Protein AF-A0A828PRJ1-F1 (afdb_monomer)

Nearest PDB structures (foldseek):
  8glv-assembly1_Ot  TM=4.323E-01  e=5.283E+00  Chlamydomonas reinhardtii
  8ak1-assembly1_B  TM=3.893E-01  e=7.323E+00  Helicobacter pylori 26695

Structure (mmCIF, N/CA/C/O backbone):
data_AF-A0A828PRJ1-F1
#
_entry.id   AF-A0A828PRJ1-F1
#
loop_
_atom_site.group_PDB
_atom_site.id
_atom_site.type_symbol
_atom_site.label_atom_id
_atom_site.label_alt_id
_atom_site.label_comp_id
_atom_site.label_asym_id
_atom_site.label_entity_id
_atom_site.label_seq_id
_atom_site.pdbx_PDB_ins_code
_atom_site.Cartn_x
_atom_site.Cartn_y
_atom_site.Cartn_z
_atom_site.occupancy
_atom_site.B_iso_or_equiv
_atom_site.auth_seq_id
_atom_site.auth_comp_id
_atom_site.auth_asym_id
_atom_site.auth_atom_id
_atom_site.pdbx_PDB_model_num
ATOM 1 N N . MET A 1 1 ? -23.365 12.503 21.214 1.00 43.62 1 MET A N 1
ATOM 2 C CA . MET A 1 1 ? -23.416 11.920 19.854 1.00 43.62 1 MET A CA 1
ATOM 3 C C . MET A 1 1 ? -22.024 12.056 19.238 1.00 43.62 1 MET A C 1
ATOM 5 O O . MET A 1 1 ? -21.600 13.172 18.977 1.00 43.62 1 MET A O 1
ATOM 9 N N . LYS A 1 2 ? -21.242 10.967 19.160 1.00 48.31 2 LYS A N 1
ATOM 10 C CA . LYS A 1 2 ? -19.823 11.011 18.760 1.00 48.31 2 LYS A CA 1
ATOM 11 C C . LYS A 1 2 ? -19.706 11.054 17.234 1.00 48.31 2 LYS A C 1
ATOM 13 O O . LYS A 1 2 ? -19.823 10.034 16.565 1.00 48.31 2 LYS A O 1
ATOM 18 N N . PHE A 1 3 ? -19.473 12.238 16.678 1.00 54.62 3 PHE A N 1
ATOM 19 C CA . PHE A 1 3 ? -19.153 12.400 15.253 1.00 54.62 3 PHE A CA 1
ATOM 20 C C . PHE A 1 3 ? -17.800 11.757 14.879 1.00 54.62 3 PHE A C 1
ATOM 22 O O . PHE A 1 3 ? -17.590 11.393 13.724 1.00 54.62 3 PHE A O 1
ATOM 29 N N . ALA A 1 4 ? -16.917 11.549 15.865 1.00 60.22 4 ALA A N 1
ATOM 30 C CA . ALA A 1 4 ? -15.591 10.961 15.683 1.00 60.22 4 ALA A CA 1
ATOM 31 C C . ALA A 1 4 ? -15.626 9.500 15.201 1.00 60.22 4 ALA A C 1
ATOM 33 O O . ALA A 1 4 ? -14.871 9.150 14.299 1.00 60.22 4 ALA A O 1
ATOM 34 N N . ASP A 1 5 ? -16.534 8.668 15.723 1.00 62.50 5 ASP A N 1
ATOM 35 C CA . ASP A 1 5 ? -16.571 7.236 15.383 1.00 62.50 5 ASP A CA 1
ATOM 36 C C . ASP A 1 5 ? -16.920 7.024 13.901 1.00 62.50 5 ASP A C 1
ATOM 38 O O . ASP A 1 5 ? -16.307 6.210 13.214 1.00 62.50 5 ASP A O 1
ATOM 42 N N . LYS A 1 6 ? -17.844 7.832 13.364 1.00 64.62 6 LYS A N 1
ATOM 43 C CA . LYS A 1 6 ? -18.195 7.805 11.935 1.00 64.62 6 LYS A CA 1
ATOM 44 C C . LYS A 1 6 ? -17.059 8.340 11.059 1.00 64.62 6 LYS A C 1
ATOM 46 O O . LYS A 1 6 ? -16.785 7.764 10.010 1.00 64.62 6 LYS A O 1
ATOM 5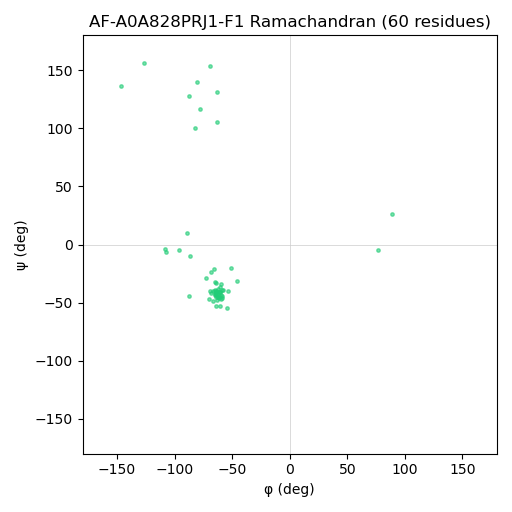1 N N . GLY A 1 7 ? -16.380 9.404 11.493 1.00 71.19 7 GLY A N 1
ATOM 52 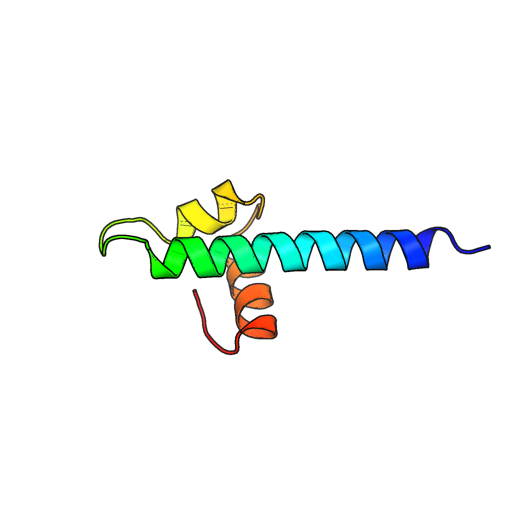C 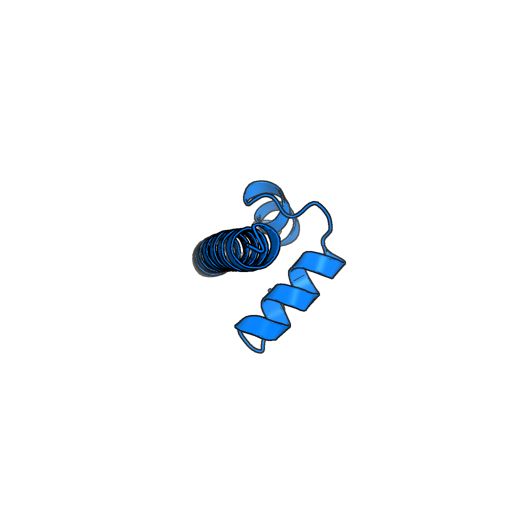CA . GLY A 1 7 ? -15.232 9.972 10.779 1.00 71.19 7 GLY A CA 1
ATOM 53 C C . GLY A 1 7 ? -14.052 9.001 10.681 1.00 71.19 7 GLY A C 1
ATOM 54 O O . GLY A 1 7 ? -13.452 8.871 9.615 1.00 71.19 7 GLY A O 1
ATOM 55 N N . LEU A 1 8 ? -13.770 8.256 11.755 1.00 76.06 8 LEU A N 1
ATOM 56 C CA . LEU A 1 8 ? -12.734 7.219 11.778 1.00 76.06 8 LEU A CA 1
ATOM 57 C C . LEU A 1 8 ? -13.059 6.064 10.824 1.00 76.06 8 LEU A C 1
ATOM 59 O O . LEU A 1 8 ? -12.182 5.619 10.084 1.00 76.06 8 LEU A O 1
ATOM 63 N N . VAL A 1 9 ? -14.319 5.622 10.782 1.00 86.62 9 VAL A N 1
ATOM 64 C CA . VAL A 1 9 ? -14.766 4.569 9.855 1.00 86.62 9 VAL A CA 1
ATOM 65 C C . VAL A 1 9 ? -14.644 5.023 8.399 1.00 86.62 9 VAL A C 1
ATOM 67 O O . VAL A 1 9 ? -14.135 4.272 7.569 1.00 86.62 9 VAL A O 1
ATOM 70 N N . VAL A 1 10 ? -15.037 6.260 8.081 1.00 88.44 10 VAL A N 1
ATOM 71 C CA . VAL A 1 10 ? -14.893 6.815 6.723 1.00 88.44 10 VAL A CA 1
ATOM 72 C C . VAL A 1 10 ? -13.419 6.935 6.331 1.00 88.44 10 VAL A C 1
ATOM 74 O O . VAL A 1 10 ? -13.039 6.511 5.241 1.00 88.44 10 VAL A O 1
ATOM 77 N N . ALA A 1 11 ? -12.567 7.447 7.221 1.00 89.19 11 ALA A N 1
ATOM 78 C CA . ALA A 1 11 ? -11.133 7.554 6.966 1.00 89.19 11 ALA A CA 1
ATOM 79 C C . ALA A 1 11 ? -10.482 6.178 6.747 1.00 89.19 11 ALA A C 1
ATOM 81 O O . ALA A 1 11 ? -9.656 6.021 5.846 1.00 89.19 11 ALA A O 1
ATOM 82 N N . GLN A 1 12 ? -10.876 5.169 7.530 1.00 89.94 12 GLN A N 1
ATOM 83 C CA . GLN A 1 12 ? -10.414 3.794 7.353 1.00 89.94 12 GLN A CA 1
ATOM 84 C C . GLN A 1 12 ? -10.897 3.205 6.022 1.00 89.94 12 GLN A C 1
ATOM 86 O O . GLN A 1 12 ? -10.108 2.588 5.310 1.00 89.94 12 GLN A O 1
ATOM 91 N N . TYR A 1 13 ? -12.161 3.430 5.653 1.00 92.12 13 TYR A N 1
ATOM 92 C CA . TYR A 1 13 ? -12.713 2.977 4.377 1.00 92.12 13 TYR A CA 1
ATOM 93 C C . TYR A 1 13 ? -11.976 3.597 3.181 1.00 92.12 13 TYR A C 1
ATOM 95 O O . TYR A 1 13 ? -11.581 2.877 2.266 1.00 92.12 13 TYR A O 1
ATOM 103 N N . ILE A 1 14 ? -11.724 4.910 3.207 1.00 92.50 14 ILE A N 1
ATOM 104 C CA . ILE A 1 14 ? -10.969 5.606 2.153 1.00 92.50 14 ILE A CA 1
ATOM 105 C C . ILE A 1 14 ? -9.541 5.064 2.068 1.00 92.50 14 ILE A C 1
ATOM 107 O O . ILE A 1 14 ? -9.058 4.777 0.972 1.00 92.50 14 ILE A O 1
ATOM 111 N N . ARG A 1 15 ? -8.866 4.888 3.212 1.00 93.31 15 ARG A N 1
ATOM 112 C CA . ARG A 1 15 ? -7.510 4.324 3.255 1.00 93.31 15 ARG A CA 1
ATOM 113 C C . ARG A 1 15 ? -7.475 2.928 2.647 1.00 93.31 15 ARG A C 1
ATOM 115 O O . ARG A 1 15 ? -6.598 2.642 1.840 1.00 93.31 15 ARG A O 1
ATOM 122 N N . ASN A 1 16 ? -8.447 2.090 2.991 1.00 93.94 16 ASN A N 1
ATOM 123 C CA . ASN A 1 16 ? -8.578 0.767 2.406 1.00 93.94 16 ASN A CA 1
ATOM 124 C C . ASN A 1 16 ? -8.780 0.884 0.884 1.00 93.94 16 ASN A C 1
ATOM 126 O O . ASN A 1 16 ? -7.984 0.354 0.119 1.00 93.94 16 ASN A O 1
ATOM 130 N N . ARG A 1 17 ? -9.743 1.669 0.399 1.00 95.19 17 ARG A N 1
ATOM 131 C CA . ARG A 1 17 ? -9.934 1.832 -1.053 1.00 95.19 17 ARG A CA 1
ATOM 132 C C . ARG A 1 17 ? -8.657 2.255 -1.791 1.00 95.19 17 ARG A C 1
ATOM 134 O O . ARG A 1 17 ? -8.370 1.700 -2.843 1.00 95.19 17 ARG A O 1
ATOM 141 N N . ARG A 1 18 ? -7.854 3.160 -1.220 1.00 94.75 18 ARG A N 1
ATOM 142 C CA . ARG A 1 18 ? -6.539 3.539 -1.774 1.00 94.75 18 ARG A CA 1
ATOM 143 C C . ARG A 1 18 ? -5.567 2.361 -1.845 1.00 94.75 18 ARG A C 1
ATOM 145 O O . ARG A 1 18 ? -4.925 2.173 -2.867 1.00 94.75 18 ARG A O 1
ATOM 152 N N . LEU A 1 19 ? -5.489 1.550 -0.789 1.00 94.44 19 LEU A N 1
ATOM 153 C CA . LEU A 1 19 ? -4.659 0.341 -0.769 1.00 94.44 19 LEU A CA 1
ATOM 154 C C . LEU A 1 19 ? -5.063 -0.672 -1.851 1.00 94.44 19 LEU A C 1
ATOM 156 O O . LEU A 1 19 ? -4.184 -1.304 -2.428 1.00 94.44 19 LEU A O 1
ATOM 160 N N . ASP A 1 20 ? -6.361 -0.804 -2.145 1.00 95.00 20 ASP A N 1
ATOM 161 C CA . ASP A 1 20 ? -6.838 -1.684 -3.223 1.00 95.00 20 ASP A CA 1
ATOM 162 C C . ASP A 1 20 ? -6.365 -1.201 -4.598 1.00 95.00 20 ASP A C 1
ATOM 164 O O . ASP A 1 20 ? -5.886 -2.003 -5.397 1.00 95.00 20 ASP A O 1
ATOM 168 N N . PHE A 1 21 ? -6.430 0.110 -4.852 1.00 93.06 21 PHE A N 1
ATOM 169 C CA . PHE A 1 21 ? -5.901 0.696 -6.085 1.00 93.06 21 PHE A CA 1
ATOM 170 C C . PHE A 1 21 ? -4.382 0.556 -6.193 1.00 93.06 21 PHE A C 1
ATOM 172 O O . PHE A 1 21 ? -3.888 0.215 -7.263 1.00 93.06 21 PHE A O 1
ATOM 179 N N . CYS A 1 22 ? -3.639 0.740 -5.096 1.00 92.31 22 CYS A N 1
ATOM 180 C CA . CYS A 1 22 ? -2.201 0.476 -5.094 1.00 92.31 22 CYS A CA 1
ATOM 181 C C . CYS A 1 22 ? -1.900 -0.983 -5.457 1.00 92.31 22 CYS A C 1
ATOM 183 O O . CYS A 1 22 ? -1.040 -1.228 -6.291 1.00 92.31 22 CYS A O 1
ATOM 185 N N . ALA A 1 23 ? -2.608 -1.951 -4.868 1.00 92.12 23 ALA A N 1
ATOM 186 C CA . ALA A 1 23 ? -2.394 -3.369 -5.159 1.00 92.12 23 ALA A CA 1
ATOM 187 C C . ALA A 1 23 ? -2.737 -3.730 -6.612 1.00 92.12 23 ALA A C 1
ATOM 189 O O . ALA A 1 23 ? -2.142 -4.638 -7.184 1.00 92.12 23 ALA A O 1
ATOM 190 N N . ASP A 1 24 ? -3.713 -3.054 -7.216 1.00 92.06 24 ASP A N 1
ATOM 191 C CA . ASP A 1 24 ? -4.008 -3.198 -8.639 1.00 92.06 24 ASP A CA 1
ATOM 192 C C . ASP A 1 24 ? -2.921 -2.583 -9.521 1.00 92.06 24 ASP A C 1
ATOM 194 O O . ASP A 1 24 ? -2.420 -3.259 -10.412 1.00 92.06 24 ASP A O 1
ATOM 198 N N . ALA A 1 25 ? -2.477 -1.364 -9.215 1.00 89.50 25 ALA A N 1
ATOM 199 C CA . ALA A 1 25 ? -1.392 -0.710 -9.938 1.00 89.50 25 ALA A CA 1
ATOM 200 C C . ALA A 1 25 ? -0.088 -1.522 -9.875 1.00 89.50 25 ALA A C 1
ATOM 202 O O . ALA A 1 25 ? 0.537 -1.737 -10.901 1.00 89.50 25 ALA A O 1
ATOM 203 N N . ILE A 1 26 ? 0.274 -2.060 -8.705 1.00 87.81 26 ILE A N 1
ATOM 204 C CA . ILE A 1 26 ? 1.473 -2.898 -8.529 1.00 87.81 26 ILE A CA 1
ATOM 205 C C . ILE A 1 26 ? 1.397 -4.175 -9.375 1.00 87.81 26 ILE A C 1
ATOM 207 O O . ILE A 1 26 ? 2.395 -4.595 -9.944 1.00 87.81 26 ILE A O 1
ATOM 211 N N . ARG A 1 27 ? 0.213 -4.789 -9.496 1.00 87.62 27 ARG A N 1
ATOM 212 C CA . ARG A 1 27 ? 0.027 -5.997 -10.319 1.00 87.62 27 ARG A CA 1
ATOM 213 C C . ARG A 1 27 ? 0.173 -5.741 -11.820 1.00 87.62 27 ARG A C 1
ATOM 215 O O . ARG A 1 27 ? 0.444 -6.687 -12.552 1.00 87.62 27 ARG A O 1
ATOM 222 N N . HIS A 1 28 ? -0.041 -4.505 -12.265 1.00 86.38 28 HIS A N 1
ATOM 223 C CA . HIS A 1 28 ? 0.035 -4.111 -13.675 1.00 86.38 28 HIS A CA 1
ATOM 224 C C . HIS A 1 28 ? 1.271 -3.260 -14.000 1.00 86.38 28 HIS A C 1
ATOM 226 O O . HIS A 1 28 ? 1.478 -2.922 -15.165 1.00 86.38 28 HIS A O 1
ATOM 232 N N . ALA A 1 29 ? 2.075 -2.918 -12.993 1.00 82.38 29 ALA A N 1
ATOM 233 C CA . ALA A 1 29 ? 3.326 -2.203 -13.157 1.00 82.38 29 ALA A CA 1
ATOM 234 C C . ALA A 1 29 ? 4.298 -3.053 -13.986 1.00 82.38 29 ALA A C 1
ATOM 236 O O . ALA A 1 29 ? 4.500 -4.235 -13.707 1.00 82.38 29 ALA A O 1
ATOM 237 N N . ALA A 1 30 ? 4.902 -2.450 -15.010 1.00 73.56 30 ALA A N 1
ATOM 238 C CA . ALA A 1 30 ? 6.067 -3.038 -15.666 1.00 73.56 30 ALA A CA 1
ATOM 239 C C . ALA A 1 30 ? 7.270 -2.980 -14.705 1.00 73.56 30 ALA A C 1
ATOM 241 O O . ALA A 1 30 ? 7.322 -2.083 -13.866 1.00 73.56 30 ALA A O 1
ATOM 242 N N . ASP A 1 31 ? 8.244 -3.885 -14.850 1.00 67.31 31 ASP A N 1
ATOM 243 C CA . ASP A 1 31 ? 9.375 -4.075 -13.913 1.00 67.31 31 ASP A CA 1
ATOM 244 C C . ASP A 1 31 ? 10.160 -2.789 -13.545 1.00 67.31 31 ASP A C 1
ATOM 246 O O . ASP A 1 31 ? 10.815 -2.743 -12.505 1.00 67.31 31 ASP A O 1
ATOM 250 N N . ASP A 1 32 ? 10.072 -1.730 -14.360 1.00 62.09 32 ASP A N 1
ATOM 251 C CA . ASP A 1 32 ? 10.736 -0.432 -14.155 1.00 62.09 32 ASP A CA 1
ATOM 252 C C . ASP A 1 32 ? 9.866 0.652 -13.477 1.00 62.09 32 ASP A C 1
ATOM 254 O O . ASP A 1 32 ? 10.352 1.753 -13.180 1.00 62.09 32 ASP A O 1
ATOM 258 N N . GLU A 1 33 ? 8.578 0.402 -13.219 1.00 64.75 33 GLU A N 1
ATOM 259 C CA . GLU A 1 33 ? 7.712 1.396 -12.585 1.00 64.75 33 GLU A CA 1
ATOM 260 C C . GLU A 1 33 ? 7.982 1.450 -11.076 1.00 64.75 33 GLU A C 1
ATOM 262 O O . GLU A 1 33 ? 7.800 0.490 -10.325 1.00 64.75 33 GLU A O 1
ATOM 267 N N . LYS A 1 34 ? 8.460 2.606 -10.601 1.00 70.00 34 LYS A N 1
ATOM 268 C CA . LYS A 1 34 ? 8.846 2.781 -9.199 1.00 70.00 34 LYS A CA 1
ATOM 269 C C . LYS A 1 34 ? 7.618 2.614 -8.302 1.00 70.00 34 LYS A C 1
ATOM 271 O O . LYS A 1 34 ? 6.835 3.550 -8.157 1.00 70.00 34 LYS A O 1
ATOM 276 N N . LEU A 1 35 ? 7.530 1.477 -7.607 1.00 73.12 35 LEU A N 1
ATOM 277 C CA . LEU A 1 35 ? 6.538 1.159 -6.563 1.00 73.12 35 LEU A CA 1
ATOM 278 C C . LEU A 1 35 ? 6.338 2.305 -5.555 1.00 73.12 35 LEU A C 1
ATOM 280 O O . LEU A 1 35 ? 5.237 2.537 -5.054 1.00 73.12 35 LEU A O 1
ATOM 284 N N . ALA A 1 36 ? 7.401 3.074 -5.297 1.00 73.38 36 ALA A N 1
ATOM 285 C CA . ALA A 1 36 ? 7.347 4.274 -4.474 1.00 73.38 36 ALA A CA 1
ATOM 286 C C . ALA A 1 36 ? 6.400 5.355 -5.021 1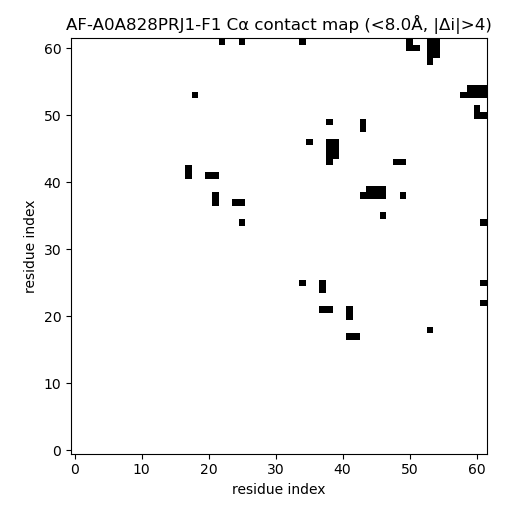.00 73.38 36 ALA A C 1
ATOM 288 O O . ALA A 1 36 ? 5.624 5.942 -4.270 1.00 73.38 36 ALA A O 1
ATOM 289 N N . GLY A 1 37 ? 6.396 5.576 -6.336 1.00 84.00 37 GLY A N 1
ATOM 290 C CA . GLY A 1 37 ? 5.506 6.525 -7.002 1.00 84.00 37 GLY A CA 1
ATOM 291 C C . GLY A 1 37 ? 4.028 6.145 -6.895 1.00 84.00 37 GLY A C 1
ATOM 292 O O . GLY A 1 37 ? 3.190 7.033 -6.757 1.00 84.00 37 GLY A O 1
ATOM 293 N N . ILE A 1 38 ? 3.708 4.846 -6.871 1.00 86.94 38 ILE A N 1
ATOM 294 C CA . ILE A 1 38 ? 2.326 4.350 -6.774 1.00 86.94 38 ILE A CA 1
ATOM 295 C C . ILE A 1 38 ? 1.685 4.792 -5.451 1.00 86.94 38 ILE A C 1
ATOM 297 O O . ILE A 1 38 ? 0.567 5.309 -5.443 1.00 86.94 38 ILE A O 1
ATOM 301 N N . GLY A 1 39 ? 2.399 4.657 -4.328 1.00 86.81 39 GLY A N 1
ATOM 302 C CA . GLY A 1 39 ? 1.905 5.099 -3.020 1.00 86.81 39 GLY A CA 1
ATOM 303 C C . GLY A 1 39 ? 1.595 6.600 -2.992 1.00 86.81 39 GLY A C 1
ATOM 304 O O . GLY A 1 39 ? 0.505 7.005 -2.576 1.00 86.81 39 GLY A O 1
ATOM 305 N N . PHE A 1 40 ? 2.514 7.423 -3.501 1.00 89.31 40 PHE A N 1
ATOM 306 C CA . PHE A 1 40 ? 2.308 8.870 -3.590 1.00 89.31 40 PHE A CA 1
ATOM 307 C C . PHE A 1 40 ? 1.136 9.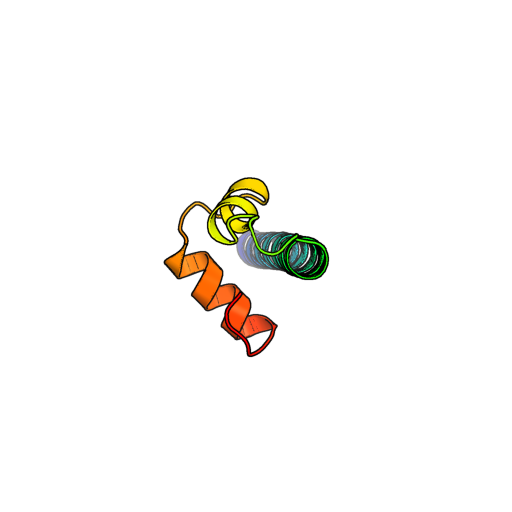240 -4.503 1.00 89.31 40 PHE A C 1
ATOM 309 O O . PHE A 1 40 ? 0.315 10.078 -4.126 1.00 89.31 40 PHE A O 1
ATOM 316 N N . HIS A 1 41 ? 1.006 8.579 -5.656 1.00 88.94 41 HIS A N 1
ATOM 317 C CA . HIS A 1 41 ? -0.076 8.820 -6.612 1.00 88.94 41 HIS A CA 1
ATOM 318 C C . HIS A 1 41 ? -1.465 8.604 -5.991 1.00 88.94 41 HIS A C 1
ATOM 320 O O . HIS A 1 41 ? -2.381 9.394 -6.208 1.00 88.94 41 HIS A O 1
ATOM 326 N N . TRP A 1 42 ? -1.609 7.586 -5.139 1.00 89.88 42 TRP A N 1
ATOM 327 C CA . TRP A 1 42 ? -2.866 7.276 -4.449 1.00 89.88 42 TRP A CA 1
ATOM 328 C C . TRP A 1 42 ? -3.035 7.990 -3.097 1.00 89.88 42 TRP A C 1
ATOM 330 O O . TRP A 1 42 ? -3.983 7.720 -2.350 1.00 89.88 42 TRP A O 1
ATOM 340 N N . GLY A 1 43 ? -2.162 8.953 -2.789 1.00 89.81 43 GLY A N 1
ATOM 341 C CA . GLY A 1 43 ? -2.316 9.877 -1.668 1.00 89.81 43 GLY A CA 1
ATOM 342 C C . GLY A 1 43 ? -1.720 9.399 -0.344 1.00 89.81 43 GLY A C 1
ATOM 343 O O . GLY A 1 43 ? -2.213 9.807 0.713 1.00 89.81 43 GLY A O 1
ATOM 344 N N . PHE A 1 44 ? -0.701 8.537 -0.374 1.00 90.81 44 PHE A N 1
ATOM 345 C CA . PHE A 1 44 ? 0.170 8.293 0.776 1.00 90.81 44 PHE A CA 1
ATOM 346 C C . PHE A 1 44 ? 1.322 9.298 0.774 1.00 90.81 44 PHE A C 1
ATOM 348 O O . PHE A 1 44 ? 2.018 9.442 -0.219 1.00 90.81 44 PHE A O 1
ATOM 355 N N . SER A 1 45 ? 1.530 9.988 1.894 1.00 88.44 45 SER A N 1
ATOM 356 C CA . SER A 1 45 ? 2.575 11.017 2.009 1.00 88.44 45 SER A CA 1
ATOM 357 C C . SER A 1 45 ? 3.944 10.471 2.415 1.00 88.44 45 SER A C 1
ATOM 359 O O . SER A 1 45 ? 4.913 11.221 2.413 1.00 88.44 45 SER A O 1
ATOM 361 N N . ASP A 1 46 ? 4.021 9.202 2.816 1.00 89.62 46 ASP A N 1
ATOM 362 C CA . ASP A 1 46 ? 5.252 8.565 3.277 1.00 89.62 46 ASP A CA 1
ATOM 363 C C . ASP A 1 46 ? 5.282 7.081 2.892 1.00 89.62 46 ASP A C 1
ATOM 365 O O . ASP A 1 46 ? 4.293 6.353 3.055 1.00 89.62 46 ASP A O 1
ATOM 369 N N . GLN A 1 47 ? 6.448 6.641 2.417 1.00 87.62 47 GLN A N 1
ATOM 370 C CA . GLN A 1 47 ? 6.695 5.276 1.963 1.00 87.62 47 GLN A CA 1
ATOM 371 C C . GLN A 1 47 ? 6.623 4.271 3.118 1.00 87.62 47 GLN A C 1
ATOM 373 O O . GLN A 1 47 ? 6.072 3.185 2.956 1.00 87.62 47 GLN A O 1
ATOM 378 N N . SER A 1 48 ? 7.155 4.619 4.293 1.00 90.94 48 SER A N 1
ATOM 379 C CA . SER A 1 48 ? 7.218 3.709 5.444 1.00 90.94 48 SER A CA 1
ATOM 380 C C . SER A 1 48 ? 5.824 3.431 6.000 1.00 90.94 48 SER A C 1
ATOM 382 O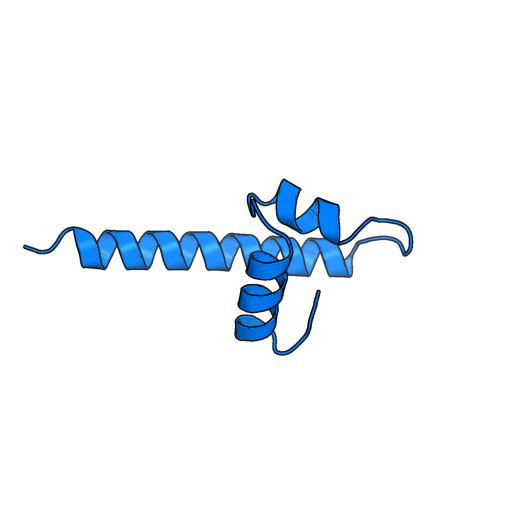 O . SER A 1 48 ? 5.474 2.285 6.299 1.00 90.94 48 SER A O 1
ATOM 384 N N . HIS A 1 49 ? 4.995 4.473 6.085 1.00 91.00 49 HIS A N 1
ATOM 385 C CA . HIS A 1 49 ? 3.596 4.362 6.462 1.00 91.00 49 HIS A CA 1
ATOM 386 C C . HIS A 1 49 ? 2.821 3.526 5.441 1.00 91.00 49 HIS A C 1
ATOM 388 O O . HIS A 1 49 ? 2.135 2.587 5.847 1.00 91.00 49 HIS A O 1
ATOM 394 N N . PHE A 1 50 ? 2.979 3.800 4.139 1.00 92.12 50 PHE A N 1
ATOM 395 C CA . PHE A 1 50 ? 2.372 3.003 3.069 1.00 92.12 50 PHE A CA 1
ATOM 396 C C . PHE A 1 50 ? 2.741 1.519 3.181 1.00 92.12 50 PHE A C 1
ATOM 398 O O . PHE A 1 50 ? 1.843 0.688 3.309 1.00 92.12 50 PHE A O 1
ATOM 405 N N . SER A 1 51 ? 4.033 1.182 3.228 1.00 91.31 51 SER A N 1
ATOM 406 C CA . SER A 1 51 ? 4.505 -0.204 3.343 1.00 91.31 51 SER A CA 1
ATOM 407 C C . SER A 1 51 ? 3.962 -0.900 4.592 1.00 91.31 51 SER A C 1
ATOM 409 O O . SER A 1 51 ? 3.575 -2.068 4.535 1.00 91.31 51 SER A O 1
ATOM 411 N N . THR A 1 52 ? 3.876 -0.182 5.715 1.00 93.56 52 THR A N 1
ATOM 412 C CA . THR A 1 52 ? 3.327 -0.715 6.969 1.00 93.56 52 THR A CA 1
ATOM 413 C C . THR A 1 52 ? 1.850 -1.071 6.825 1.00 93.56 52 THR A C 1
ATOM 415 O O . THR A 1 52 ? 1.462 -2.203 7.118 1.00 93.56 52 THR A O 1
ATOM 418 N N . VAL A 1 53 ? 1.015 -0.138 6.353 1.00 93.56 53 VAL A N 1
ATOM 419 C CA . VAL A 1 53 ? -0.432 -0.384 6.237 1.00 93.56 53 VAL A CA 1
ATOM 420 C C . VAL A 1 53 ? -0.779 -1.335 5.087 1.00 93.56 53 VAL A C 1
ATOM 422 O O . VAL A 1 53 ? -1.758 -2.073 5.180 1.00 93.56 53 VAL A O 1
ATOM 425 N N . PHE A 1 54 ? 0.038 -1.369 4.031 1.00 93.56 54 PHE A N 1
ATOM 426 C CA . PHE A 1 54 ? -0.094 -2.321 2.932 1.00 93.56 54 PHE A CA 1
ATOM 427 C C . PHE A 1 54 ? 0.190 -3.742 3.424 1.00 93.56 54 PHE A C 1
ATOM 429 O O . PHE A 1 54 ? -0.650 -4.626 3.253 1.00 93.56 54 PHE A O 1
ATOM 436 N N . LYS A 1 55 ? 1.296 -3.945 4.154 1.00 93.69 55 LYS A N 1
ATOM 437 C CA . LYS A 1 55 ? 1.616 -5.232 4.783 1.00 93.69 55 LYS A CA 1
ATOM 438 C C . LYS A 1 55 ? 0.560 -5.668 5.792 1.00 93.69 55 LYS A C 1
ATOM 440 O O . LYS A 1 55 ? 0.193 -6.837 5.809 1.00 93.69 55 LYS A O 1
ATOM 445 N N . GLN A 1 56 ? 0.039 -4.750 6.607 1.00 93.75 56 GLN A N 1
ATOM 446 C CA . GLN A 1 56 ? -1.046 -5.060 7.547 1.00 93.75 56 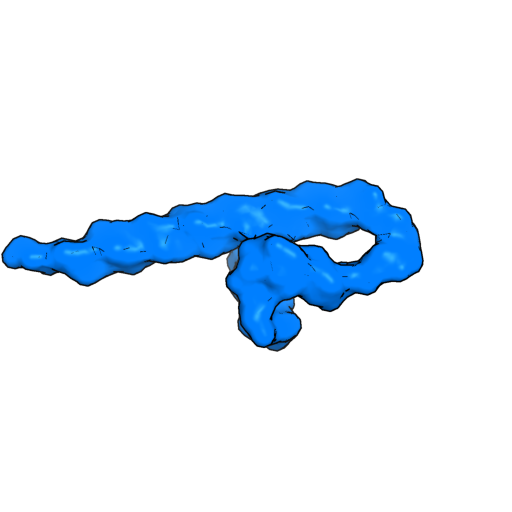GLN A CA 1
ATOM 447 C C . GLN A 1 56 ? -2.305 -5.578 6.843 1.00 93.75 56 GLN A C 1
ATOM 449 O O . GLN A 1 56 ? -3.004 -6.419 7.402 1.00 93.75 56 GLN A O 1
ATOM 454 N N . ARG A 1 57 ? -2.601 -5.089 5.632 1.00 92.75 57 ARG A N 1
ATOM 455 C CA . ARG A 1 57 ?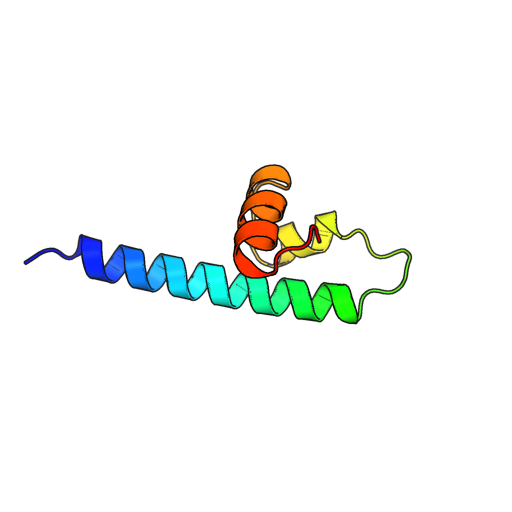 -3.794 -5.490 4.884 1.00 92.75 57 ARG A CA 1
ATOM 456 C C . ARG A 1 57 ? -3.594 -6.738 4.026 1.00 92.75 57 ARG A C 1
ATOM 458 O O . ARG A 1 57 ? -4.484 -7.581 3.987 1.00 92.75 57 ARG A O 1
ATOM 465 N N . PHE A 1 58 ? -2.476 -6.824 3.311 1.00 93.00 58 PHE A N 1
ATOM 466 C CA . PHE A 1 58 ? -2.245 -7.843 2.282 1.00 93.00 58 PHE A CA 1
ATOM 467 C C . PHE A 1 58 ? -1.233 -8.918 2.698 1.00 93.00 58 PHE A C 1
ATOM 469 O O . PHE A 1 58 ? -1.037 -9.881 1.968 1.00 93.00 58 PHE A O 1
ATOM 476 N N . GLY A 1 59 ? -0.571 -8.770 3.849 1.00 92.50 59 GLY A N 1
ATOM 477 C CA . GLY A 1 59 ? 0.420 -9.728 4.352 1.00 92.50 59 GLY A CA 1
ATOM 478 C C . GLY A 1 59 ? 1.788 -9.670 3.662 1.00 92.50 59 GLY A C 1
ATOM 479 O O . GLY A 1 59 ? 2.718 -10.334 4.114 1.00 92.50 59 GLY A O 1
ATOM 480 N N . MET A 1 60 ? 1.944 -8.847 2.623 1.00 87.31 60 MET A N 1
ATOM 481 C CA . MET A 1 60 ? 3.176 -8.684 1.844 1.00 87.31 60 MET A CA 1
ATOM 482 C C . MET A 1 60 ? 3.597 -7.216 1.772 1.00 87.31 60 MET A C 1
ATOM 484 O O . MET A 1 60 ? 2.770 -6.323 1.948 1.00 87.31 60 MET A O 1
ATOM 488 N N . THR A 1 61 ? 4.882 -6.954 1.547 1.00 83.56 61 THR A N 1
ATOM 489 C CA . THR A 1 61 ? 5.355 -5.603 1.224 1.00 83.56 61 THR A CA 1
ATOM 490 C C . THR A 1 61 ? 5.102 -5.315 -0.258 1.00 83.56 61 THR A C 1
ATOM 492 O O . THR A 1 61 ? 5.263 -6.242 -1.052 1.00 83.56 61 THR A O 1
ATOM 495 N N . PRO A 1 62 ? 4.664 -4.090 -0.604 1.00 75.94 62 PRO A N 1
ATOM 496 C CA . PRO A 1 62 ? 4.415 -3.687 -1.984 1.00 75.94 62 PRO A CA 1
ATOM 497 C C . PRO A 1 62 ? 5.685 -3.706 -2.829 1.00 75.94 62 PRO A C 1
ATOM 499 O O . PRO A 1 62 ? 6.783 -3.502 -2.255 1.00 75.94 62 PRO A O 1
#

Sequence (62 aa):
MKFADKGLVVAQYIRNRRLDFCADAIRHAADDEKLAGIGFHWGFSDQSHFSTVFKQRFGMTP

Mean predicted aligned error: 5.94 Å

Radius of gyration: 13.1 Å; Cα contacts (8 Å, |Δi|>4): 34; chains: 1; bounding box: 34×22×36 Å

Foldseek 3Di:
DDPPVVVVVVVVVLVVVLLVQLVVCVVVDDPPPPSQVSCVVSPNPDQVVSQVVNCVVPVDGD

InterPro domains:
  IPR009057 Homedomain-like superfamily [SSF46689] (18-62)
  IPR018060 AraC-like, DNA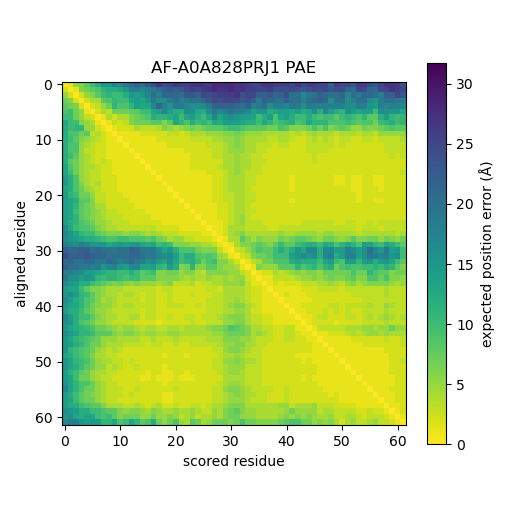 binding HTH domain [PF12833] (7-62)
  IPR018060 AraC-like, DNA binding HTH domain [PS01124] (1-62)
  IPR018060 AraC-like, DNA binding HTH domain [SM00342] (2-62)
  IPR020449 Transcription regulator HTH, AraC- type, HTH domain [PR00032] (35-50)
  IPR020449 Transcription regulator HTH, AraC- type, HTH domain [PR00032] (50-62)
  IPR050204 AraC/XylS family transcriptional regulators [PTHR46796] (6-62)

pLDDT: mean 83.95, std 12.4, range [43.62, 95.19]

Organism: Escherichia coli (NCBI:txid562)

Solvent-accessible surface area (backbone atoms only — not comparable to full-atom values): 3724 Å² total; per-residue (Å²): 135,75,67,61,65,58,50,51,52,51,52,51,50,54,51,48,54,37,51,54,52,43,57,51,50,61,73,69,49,57,98,83,58,60,67,70,54,48,45,46,74,61,70,39,94,44,69,68,61,44,40,50,57,42,24,73,73,70,74,44,73,124

Secondary structure (DSSP, 8-state):
--HHHHHHHHHHHHHHHHHHHHHHHHHH--TTS-HHHHHHHTT-S-HHHHHHHHHHHHSS--